Protein AF-A0A431TJB3-F1 (afdb_monomer)

Structure (mmCIF, N/CA/C/O backbone):
data_AF-A0A431TJB3-F1
#
_entry.id   AF-A0A431TJB3-F1
#
loop_
_atom_site.group_PDB
_atom_site.id
_atom_site.type_symbol
_atom_site.label_atom_id
_atom_site.label_alt_id
_atom_site.label_comp_id
_atom_site.label_asym_id
_atom_site.label_entity_id
_atom_site.label_seq_id
_atom_site.pdbx_PDB_ins_code
_atom_site.Cartn_x
_atom_site.Cartn_y
_atom_site.Cartn_z
_atom_site.occupancy
_atom_site.B_iso_or_equiv
_atom_site.auth_seq_id
_atom_site.auth_comp_id
_atom_site.auth_asym_id
_atom_site.auth_atom_id
_atom_site.pdbx_PDB_model_num
ATOM 1 N N . MET A 1 1 ? 2.478 29.935 -6.540 1.00 33.41 1 MET A N 1
ATOM 2 C CA . MET A 1 1 ? 1.57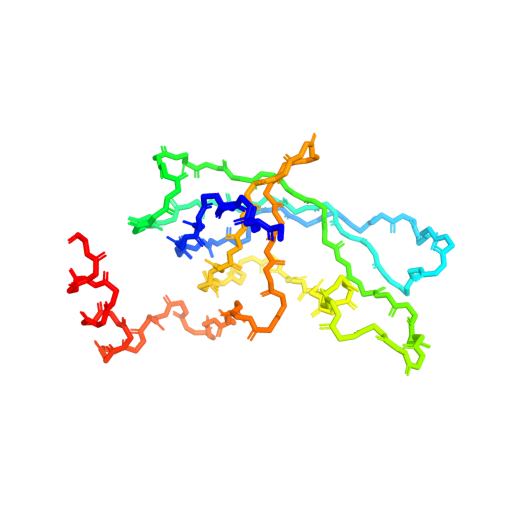2 28.987 -7.224 1.00 33.41 1 MET A CA 1
ATOM 3 C C . MET A 1 1 ? 0.957 28.107 -6.144 1.00 33.41 1 MET A C 1
ATOM 5 O O . MET A 1 1 ? 1.693 27.348 -5.529 1.00 33.41 1 MET A O 1
ATOM 9 N N . LYS A 1 2 ? -0.320 28.310 -5.785 1.00 32.25 2 LYS A N 1
ATOM 10 C CA . LYS A 1 2 ? -0.979 27.521 -4.730 1.00 32.25 2 LYS A CA 1
ATOM 11 C C . LYS A 1 2 ? -1.086 26.082 -5.231 1.00 32.25 2 LYS A C 1
ATOM 13 O O . LYS A 1 2 ? -1.808 25.825 -6.191 1.00 32.25 2 LYS A O 1
ATOM 18 N N . GLN A 1 3 ? -0.288 25.197 -4.644 1.00 39.19 3 GLN A N 1
ATOM 19 C CA . GLN A 1 3 ? -0.344 23.759 -4.859 1.00 39.19 3 GLN A CA 1
ATOM 20 C C . GLN A 1 3 ? -1.796 23.357 -4.585 1.00 39.19 3 GLN A C 1
ATOM 22 O O . GLN A 1 3 ? -2.270 23.531 -3.468 1.00 39.19 3 GLN A O 1
ATOM 27 N N . ARG A 1 4 ? -2.548 22.979 -5.630 1.00 40.09 4 ARG A N 1
ATOM 28 C CA . ARG A 1 4 ? -3.894 22.425 -5.455 1.00 40.09 4 ARG A CA 1
ATOM 29 C C . ARG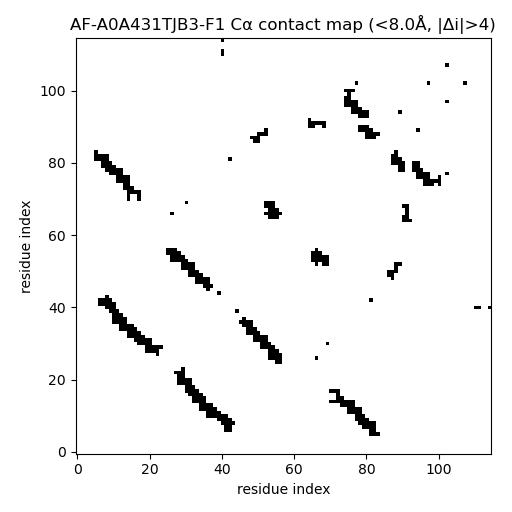 A 1 4 ? -3.737 21.298 -4.449 1.00 40.09 4 ARG A C 1
ATOM 31 O O . ARG A 1 4 ? -2.971 20.378 -4.730 1.00 40.09 4 ARG A O 1
ATOM 38 N N . ASP A 1 5 ? -4.405 21.404 -3.306 1.00 43.41 5 ASP A N 1
ATOM 39 C CA . ASP A 1 5 ? -4.532 20.303 -2.365 1.00 43.41 5 ASP A CA 1
ATOM 40 C C . ASP A 1 5 ? -5.101 19.118 -3.147 1.00 43.41 5 ASP A C 1
ATOM 42 O O . ASP A 1 5 ? -6.300 19.033 -3.412 1.00 43.41 5 ASP A O 1
ATOM 46 N N . SER A 1 6 ? -4.220 18.222 -3.598 1.00 53.59 6 SER A N 1
ATOM 47 C CA . SER A 1 6 ? -4.606 16.865 -3.946 1.00 53.59 6 SER A CA 1
ATOM 48 C C . SER A 1 6 ? -5.370 16.367 -2.730 1.00 53.59 6 SER A C 1
ATOM 50 O O . SER A 1 6 ? -4.779 16.339 -1.648 1.00 53.59 6 SER A O 1
ATOM 52 N N . LEU A 1 7 ? -6.666 16.078 -2.881 1.00 71.88 7 LEU A N 1
ATOM 53 C CA . LEU A 1 7 ? -7.524 15.634 -1.784 1.00 71.88 7 LEU A CA 1
ATOM 54 C C . LEU A 1 7 ? -6.792 14.530 -1.031 1.00 71.88 7 LEU A C 1
ATOM 56 O O . LEU A 1 7 ? -6.603 13.433 -1.558 1.00 71.88 7 LEU A O 1
ATOM 60 N N . GLN A 1 8 ? -6.285 14.872 0.152 1.00 84.44 8 GLN A N 1
ATOM 61 C CA . GLN A 1 8 ? -5.434 13.978 0.912 1.00 84.44 8 GLN A CA 1
ATOM 62 C C . GLN A 1 8 ? -6.267 12.752 1.269 1.00 84.44 8 GLN A C 1
ATOM 64 O O . GLN A 1 8 ? -7.319 12.870 1.894 1.00 84.44 8 GLN A O 1
ATOM 69 N N . VAL A 1 9 ? -5.792 11.580 0.876 1.00 90.31 9 VAL A N 1
ATOM 70 C CA . VAL A 1 9 ? -6.423 10.299 1.179 1.00 90.31 9 VAL A CA 1
ATOM 71 C C . VAL A 1 9 ? -5.693 9.688 2.362 1.00 90.31 9 VAL A C 1
ATOM 73 O O . VAL A 1 9 ? -4.460 9.645 2.370 1.00 90.31 9 VAL A O 1
ATOM 76 N N . VAL A 1 10 ? -6.449 9.224 3.356 1.00 93.19 10 VAL A N 1
ATOM 77 C CA . VAL A 1 10 ? -5.921 8.497 4.514 1.00 93.19 10 VAL A CA 1
ATOM 78 C C . VAL A 1 10 ? -6.828 7.310 4.787 1.00 93.19 10 VAL A C 1
ATOM 80 O O . VAL A 1 10 ? -7.986 7.489 5.176 1.00 93.19 10 VAL A O 1
ATOM 83 N N . ILE A 1 11 ? -6.297 6.109 4.576 1.00 93.75 11 ILE A N 1
ATOM 84 C CA . ILE A 1 11 ? -7.055 4.858 4.644 1.00 93.75 11 ILE A CA 1
ATOM 85 C C . ILE A 1 11 ? -6.241 3.747 5.300 1.00 93.75 11 ILE A C 1
ATOM 87 O O . ILE A 1 11 ? -5.016 3.703 5.209 1.00 93.75 11 ILE A O 1
ATOM 91 N N . LEU A 1 12 ? -6.948 2.819 5.928 1.00 94.81 12 LEU A N 1
ATOM 92 C CA . LEU A 1 12 ? -6.427 1.533 6.355 1.00 94.81 12 LEU A CA 1
ATOM 93 C C . LEU A 1 12 ? -6.877 0.522 5.315 1.00 94.81 12 LEU A C 1
ATOM 95 O O . LEU A 1 12 ? -8.078 0.395 5.073 1.00 94.81 12 LEU A O 1
ATOM 99 N N . ALA A 1 13 ? -5.934 -0.184 4.705 1.00 95.62 13 ALA A N 1
ATOM 100 C CA . ALA A 1 13 ? -6.254 -1.104 3.631 1.00 95.62 13 ALA A CA 1
ATOM 101 C C . ALA A 1 13 ? -5.402 -2.370 3.669 1.00 95.62 13 ALA A C 1
ATOM 103 O O . ALA A 1 13 ? -4.254 -2.357 4.118 1.00 95.62 13 ALA A O 1
ATOM 104 N N . ARG A 1 14 ? -5.972 -3.468 3.179 1.00 96.44 14 ARG A N 1
ATOM 105 C CA . ARG A 1 14 ? -5.307 -4.761 3.039 1.00 96.44 14 ARG A CA 1
ATOM 106 C C . ARG A 1 14 ? -5.014 -5.039 1.574 1.00 96.44 14 ARG A C 1
ATOM 108 O O . ARG A 1 14 ? -5.860 -4.829 0.717 1.00 96.44 14 ARG A O 1
ATOM 115 N N . VAL A 1 15 ? -3.828 -5.560 1.295 1.00 96.81 15 VAL A N 1
ATOM 116 C CA . VAL A 1 15 ? -3.438 -6.003 -0.044 1.00 96.81 15 VAL A CA 1
ATOM 117 C C . VAL A 1 15 ? -4.158 -7.309 -0.385 1.00 96.81 15 VAL A C 1
ATOM 119 O O . VAL A 1 15 ? -3.910 -8.333 0.262 1.00 96.81 15 VAL A O 1
ATOM 122 N N . VAL A 1 16 ? -5.008 -7.288 -1.413 1.00 97.88 16 VAL A N 1
ATOM 123 C CA . VAL A 1 16 ? -5.796 -8.453 -1.863 1.00 97.88 16 VAL A CA 1
ATOM 124 C C . VAL A 1 16 ? -5.363 -8.992 -3.223 1.00 97.88 16 VAL A C 1
ATOM 126 O O . VAL A 1 16 ? -5.559 -10.175 -3.485 1.00 97.88 16 VAL A O 1
ATOM 129 N N . VAL A 1 17 ? -4.695 -8.178 -4.044 1.00 97.75 17 VAL A N 1
ATOM 130 C CA . VAL A 1 17 ? -4.060 -8.614 -5.298 1.00 97.75 17 VAL A CA 1
ATOM 131 C C . VAL A 1 17 ? -2.697 -7.946 -5.436 1.00 97.75 17 VAL A C 1
ATOM 133 O O . VAL A 1 17 ? -2.552 -6.761 -5.136 1.00 97.75 17 VAL A O 1
ATOM 136 N N . VAL A 1 18 ? -1.705 -8.707 -5.902 1.00 96.81 18 VAL A N 1
ATOM 137 C CA . VAL A 1 18 ? -0.393 -8.198 -6.317 1.00 96.81 18 VAL A CA 1
ATOM 138 C C . VAL A 1 18 ? -0.028 -8.846 -7.644 1.00 96.81 18 VAL A C 1
ATOM 140 O O . VAL A 1 18 ? 0.106 -10.065 -7.724 1.00 96.81 18 VAL A O 1
ATOM 143 N N . GLU A 1 19 ? 0.161 -8.026 -8.665 1.00 96.44 19 GLU A N 1
ATOM 144 C CA . GLU A 1 19 ? 0.629 -8.425 -9.985 1.00 96.44 19 GLU A CA 1
ATOM 145 C C . GLU A 1 19 ? 1.948 -7.698 -10.259 1.00 96.44 19 GLU A C 1
ATOM 147 O O . GLU A 1 19 ? 1.982 -6.471 -10.334 1.00 96.44 19 GLU A O 1
ATOM 152 N N . ASN A 1 20 ? 3.048 -8.445 -10.378 1.00 94.19 20 ASN A N 1
ATOM 153 C CA . ASN A 1 20 ? 4.337 -7.867 -10.755 1.00 94.19 20 ASN A CA 1
ATOM 154 C C . ASN A 1 20 ? 4.327 -7.576 -12.257 1.00 94.19 20 ASN A C 1
ATOM 156 O O . ASN A 1 20 ? 4.102 -8.479 -13.062 1.00 94.19 20 ASN A O 1
ATOM 160 N N . LEU A 1 21 ? 4.583 -6.325 -12.621 1.00 91.19 21 LEU A N 1
ATOM 161 C CA . LEU A 1 21 ? 4.648 -5.883 -14.006 1.00 91.19 21 LEU A CA 1
ATOM 162 C C . LEU A 1 21 ? 6.100 -5.915 -14.511 1.00 91.19 21 LEU A C 1
ATOM 164 O O . LEU A 1 21 ? 7.033 -5.795 -13.710 1.00 91.19 21 LEU A O 1
ATOM 168 N N . PRO A 1 22 ? 6.318 -6.051 -15.832 1.00 88.88 22 PRO A N 1
ATOM 169 C CA . PRO A 1 22 ? 7.640 -5.867 -16.416 1.00 88.88 22 PRO A CA 1
ATOM 170 C C . PRO A 1 22 ? 8.206 -4.484 -16.047 1.00 88.88 22 PRO A C 1
ATOM 172 O O . PRO A 1 22 ? 7.472 -3.496 -16.140 1.00 88.88 22 PRO A O 1
ATOM 175 N N . PRO A 1 23 ? 9.485 -4.381 -15.645 1.00 73.31 23 PRO A N 1
ATOM 176 C CA . PRO A 1 23 ? 10.075 -3.104 -15.270 1.00 73.31 23 PRO A CA 1
ATOM 177 C C . PRO A 1 23 ? 10.121 -2.163 -16.478 1.00 73.31 23 PRO A C 1
ATOM 179 O O . PRO A 1 23 ? 10.636 -2.505 -17.544 1.00 73.31 23 PRO A O 1
ATOM 182 N N . ARG A 1 24 ? 9.574 -0.959 -16.309 1.00 79.50 24 AR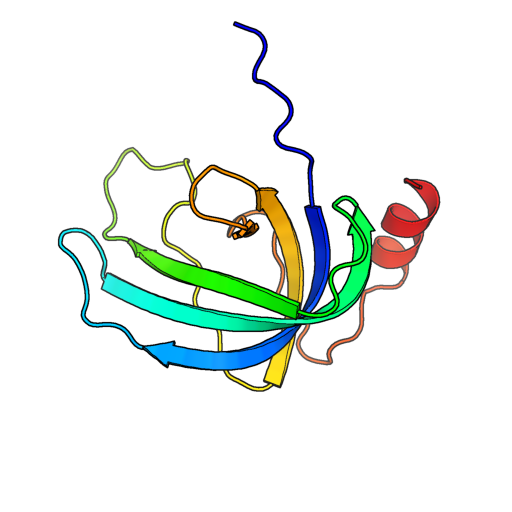G A N 1
ATOM 183 C CA . ARG A 1 24 ? 9.731 0.140 -17.269 1.00 79.50 24 ARG A CA 1
ATOM 184 C C . ARG A 1 24 ? 11.124 0.771 -17.137 1.00 79.50 24 ARG A C 1
ATOM 186 O O . ARG A 1 24 ? 11.754 0.625 -16.089 1.00 79.50 24 ARG A O 1
ATOM 193 N N . PRO A 1 25 ? 11.614 1.503 -18.157 1.00 79.19 25 PRO A N 1
ATOM 194 C CA . PRO A 1 25 ? 12.846 2.274 -18.020 1.00 79.19 25 PRO A CA 1
ATOM 195 C C . PRO A 1 25 ? 12.812 3.125 -16.743 1.00 79.19 25 PRO A C 1
ATOM 197 O O . PRO A 1 25 ? 11.796 3.767 -16.477 1.00 79.19 25 PRO A O 1
ATOM 200 N N . GLN A 1 26 ? 13.908 3.128 -15.975 1.00 76.75 26 GLN A N 1
ATOM 201 C CA . GLN A 1 26 ? 14.049 3.843 -14.694 1.00 76.75 26 GLN A CA 1
ATOM 202 C C . GLN A 1 26 ? 13.246 3.250 -13.516 1.00 76.75 26 GLN A C 1
ATOM 204 O O . GLN A 1 26 ? 13.182 3.863 -12.449 1.00 76.75 26 GLN A O 1
ATOM 209 N N . MET A 1 27 ? 12.657 2.059 -13.670 1.00 79.44 27 MET A N 1
ATOM 210 C CA . MET A 1 27 ? 12.000 1.311 -12.594 1.00 79.44 27 MET A CA 1
ATOM 211 C C . MET A 1 27 ? 12.748 0.004 -12.313 1.00 79.44 27 MET A C 1
ATOM 213 O O . MET A 1 27 ? 12.917 -0.828 -13.197 1.00 79.44 27 MET A O 1
ATOM 217 N N . LEU A 1 28 ? 13.127 -0.212 -11.053 1.00 82.94 28 LEU A N 1
ATOM 218 C CA . LEU A 1 28 ? 13.672 -1.481 -10.563 1.00 82.94 28 LEU A CA 1
ATOM 219 C C . LEU A 1 28 ? 12.581 -2.544 -10.385 1.00 82.94 28 LEU A C 1
ATOM 221 O O . LEU A 1 28 ? 12.827 -3.733 -10.567 1.00 82.94 28 LEU A O 1
ATOM 225 N N . SER A 1 29 ? 11.373 -2.129 -10.001 1.00 86.38 29 SER A N 1
ATOM 226 C CA . SER A 1 29 ? 10.205 -3.011 -9.930 1.00 86.38 29 SER A CA 1
ATOM 227 C C . SER A 1 29 ? 8.921 -2.220 -10.084 1.00 86.38 29 SER A C 1
ATOM 229 O O . SER A 1 29 ? 8.846 -1.057 -9.693 1.00 86.38 29 SER A O 1
ATOM 231 N N . GLU A 1 30 ? 7.889 -2.861 -10.609 1.00 89.19 30 GLU A N 1
ATOM 232 C CA . GLU A 1 30 ? 6.571 -2.264 -10.741 1.00 89.19 30 GLU A CA 1
ATOM 233 C C . GLU A 1 30 ? 5.504 -3.305 -10.405 1.00 89.19 30 GLU A C 1
ATOM 235 O O . GLU A 1 30 ? 5.641 -4.481 -10.739 1.00 89.19 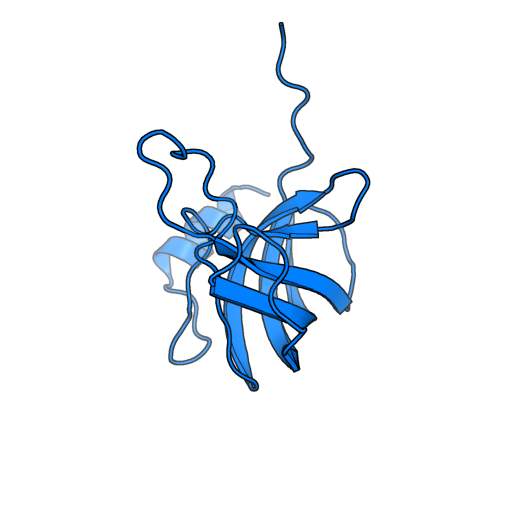30 GLU A O 1
ATOM 240 N N . GLN A 1 31 ? 4.458 -2.886 -9.698 1.00 92.19 31 GLN A N 1
ATOM 241 C CA . GLN A 1 31 ? 3.371 -3.755 -9.273 1.00 92.19 31 GLN A CA 1
ATOM 242 C C . GLN A 1 31 ? 2.036 -3.068 -9.513 1.00 92.19 31 GLN A C 1
ATOM 244 O O . GLN A 1 31 ? 1.827 -1.935 -9.078 1.00 92.19 31 GLN A O 1
ATOM 249 N N . LYS A 1 32 ? 1.103 -3.783 -10.133 1.00 93.19 32 LYS A N 1
ATOM 250 C CA . LYS A 1 32 ? -0.314 -3.452 -10.042 1.00 93.19 32 LYS A CA 1
ATOM 251 C C . LYS A 1 32 ? -0.873 -4.117 -8.791 1.00 93.19 32 LYS A C 1
ATOM 253 O O . LYS A 1 32 ? -0.666 -5.306 -8.555 1.00 93.19 32 LYS A O 1
ATOM 258 N N . VAL A 1 33 ? -1.545 -3.332 -7.962 1.00 94.94 33 VAL A N 1
ATOM 259 C CA . VAL A 1 33 ? -1.989 -3.750 -6.635 1.00 94.94 33 VAL A CA 1
ATOM 260 C C . VAL A 1 33 ? -3.444 -3.377 -6.442 1.00 94.94 33 VAL A C 1
ATOM 262 O O . VAL A 1 33 ? -3.860 -2.269 -6.783 1.00 94.94 33 VAL A O 1
ATOM 265 N N . GLU A 1 34 ? -4.193 -4.298 -5.848 1.00 96.81 34 GLU A N 1
ATOM 266 C CA . GLU A 1 34 ? -5.535 -4.040 -5.346 1.00 96.81 34 GLU A CA 1
ATOM 267 C C . GLU A 1 34 ? -5.539 -4.053 -3.820 1.00 96.81 34 GLU A C 1
ATOM 269 O O . GLU A 1 34 ? -5.012 -4.967 -3.171 1.00 96.81 34 GLU A O 1
ATOM 274 N N . PHE A 1 35 ? -6.156 -3.020 -3.261 1.00 95.56 35 PHE A N 1
ATOM 275 C CA . PHE A 1 35 ? -6.340 -2.808 -1.842 1.00 95.56 35 PHE A CA 1
ATOM 276 C C . PHE A 1 35 ? -7.825 -2.891 -1.490 1.00 95.56 35 PHE A C 1
ATOM 278 O O . PHE A 1 35 ? -8.630 -2.131 -2.024 1.00 95.56 35 PHE A O 1
ATOM 285 N N . GLU A 1 36 ? -8.169 -3.752 -0.538 1.00 96.69 36 GLU A N 1
ATOM 286 C CA . GLU A 1 36 ? -9.450 -3.722 0.167 1.00 96.69 36 GLU A CA 1
ATOM 287 C C . GLU A 1 36 ? -9.378 -2.657 1.267 1.00 96.69 36 GLU A C 1
ATOM 289 O O . GLU A 1 36 ? -8.517 -2.720 2.151 1.00 96.69 36 GLU A O 1
ATOM 294 N N . VAL A 1 37 ? -10.264 -1.664 1.222 1.00 95.44 37 VAL A N 1
ATOM 295 C CA . VAL A 1 37 ? -10.313 -0.577 2.204 1.00 95.44 37 VAL A CA 1
ATOM 296 C C . VAL A 1 37 ? -11.077 -1.043 3.438 1.00 95.44 37 VAL A C 1
ATOM 298 O O . VAL A 1 37 ? -12.285 -1.251 3.407 1.00 95.44 37 VAL A O 1
ATOM 301 N N . LEU A 1 38 ? -10.364 -1.155 4.557 1.00 93.81 38 LEU A N 1
ATOM 302 C CA . LEU A 1 38 ? -10.922 -1.547 5.851 1.00 93.81 38 LEU A CA 1
ATOM 303 C C . LEU A 1 38 ? -11.502 -0.344 6.602 1.00 93.81 38 LEU A C 1
ATOM 305 O O . LEU A 1 38 ? -12.461 -0.472 7.361 1.00 93.81 38 LEU A O 1
ATOM 309 N N . ARG A 1 39 ? -10.893 0.836 6.425 1.00 92.38 39 ARG A N 1
ATOM 310 C CA . ARG A 1 39 ? -11.353 2.092 7.031 1.00 92.38 39 ARG A CA 1
ATOM 311 C C . ARG A 1 39 ? -10.866 3.296 6.235 1.00 92.38 39 ARG A C 1
ATOM 313 O O . ARG A 1 39 ? -9.733 3.303 5.763 1.00 92.38 39 ARG A O 1
ATOM 320 N N . SER A 1 40 ? -11.693 4.335 6.154 1.00 92.06 40 SER A N 1
ATOM 321 C CA . SER A 1 40 ? -11.347 5.619 5.538 1.00 92.06 40 SER A CA 1
ATOM 322 C C . SER A 1 40 ? -11.526 6.759 6.538 1.00 92.06 40 SER A C 1
ATOM 324 O O . SER A 1 40 ? -12.537 6.824 7.242 1.00 92.06 40 SER A O 1
ATOM 326 N N . TRP A 1 41 ? -10.532 7.645 6.612 1.00 91.25 41 TRP A N 1
ATOM 327 C CA . TRP A 1 41 ? -10.613 8.901 7.366 1.00 91.25 41 TRP A CA 1
ATOM 328 C C . TRP A 1 41 ? -10.707 10.111 6.442 1.00 91.25 41 TRP A C 1
ATOM 330 O O . TRP A 1 41 ? -11.362 11.088 6.791 1.00 91.25 41 TRP A O 1
ATOM 340 N N . ARG A 1 42 ? -10.062 10.059 5.270 1.00 89.69 42 ARG A N 1
ATOM 341 C CA . ARG A 1 42 ? -10.087 11.121 4.254 1.00 89.69 42 ARG A CA 1
ATOM 342 C C . ARG A 1 42 ? -10.033 10.509 2.857 1.00 89.69 42 ARG A C 1
ATOM 344 O O . ARG A 1 42 ? -9.350 9.505 2.667 1.00 89.69 42 ARG A O 1
ATOM 351 N N . GLY A 1 43 ? -10.687 11.139 1.878 1.00 78.88 43 GLY A N 1
ATOM 352 C CA . GLY A 1 43 ? -10.604 10.727 0.469 1.00 78.88 43 GLY A CA 1
ATOM 353 C C . GLY A 1 43 ? -11.755 9.861 -0.065 1.00 78.88 43 GLY A C 1
ATOM 354 O O . GLY A 1 43 ? -11.615 9.294 -1.144 1.00 78.88 43 GLY A O 1
ATOM 355 N N . GLY A 1 44 ? -12.888 9.783 0.646 1.00 73.19 44 GLY A N 1
ATOM 356 C CA . GLY A 1 44 ? -14.119 9.120 0.185 1.00 73.19 44 GLY A CA 1
ATOM 357 C C . GLY A 1 44 ? -14.333 7.693 0.714 1.00 73.19 44 GLY A C 1
ATOM 358 O O . GLY A 1 44 ? -13.510 7.166 1.462 1.00 73.19 44 GLY A O 1
ATOM 359 N N . ASN A 1 45 ? -15.460 7.082 0.321 1.00 77.56 45 ASN A N 1
ATOM 360 C CA . ASN A 1 45 ? -15.952 5.775 0.797 1.00 77.56 45 ASN A CA 1
ATOM 361 C C . ASN A 1 45 ? -15.778 4.657 -0.248 1.00 77.56 45 ASN A C 1
ATOM 363 O O . ASN A 1 45 ? -16.699 3.881 -0.497 1.00 77.56 45 ASN A O 1
ATOM 367 N N . GLN A 1 46 ? -14.626 4.593 -0.913 1.00 84.88 46 GLN A N 1
ATOM 368 C CA . GLN A 1 46 ? -14.347 3.485 -1.829 1.00 84.88 46 GLN A CA 1
ATOM 369 C C . GLN A 1 46 ? -14.042 2.216 -1.027 1.00 84.88 46 GLN A C 1
ATOM 371 O O . GLN A 1 46 ? -13.258 2.266 -0.083 1.00 84.88 46 GLN A O 1
ATOM 376 N N . SER A 1 47 ? -14.650 1.091 -1.407 1.00 91.62 47 SER A N 1
ATOM 377 C CA . SER A 1 47 ? -14.383 -0.221 -0.798 1.00 91.62 47 SER A CA 1
ATOM 378 C C . SER A 1 47 ? -13.083 -0.846 -1.300 1.00 91.62 47 SER A C 1
ATOM 380 O O . SER A 1 47 ? -12.458 -1.628 -0.591 1.00 91.62 47 SER A O 1
ATOM 382 N N . THR A 1 48 ? -12.668 -0.486 -2.515 1.00 94.00 48 THR A N 1
ATOM 383 C CA . THR A 1 48 ? -11.517 -1.070 -3.202 1.00 94.00 48 THR A CA 1
ATOM 384 C C . THR A 1 48 ? -10.739 0.016 -3.928 1.00 94.00 48 THR A C 1
ATOM 386 O O . THR A 1 48 ? -11.337 0.913 -4.523 1.00 94.00 48 THR A O 1
ATOM 389 N N . ILE A 1 49 ? -9.410 -0.083 -3.913 1.00 92.88 49 ILE A N 1
ATOM 390 C CA . ILE A 1 49 ? -8.513 0.790 -4.673 1.00 92.88 49 ILE A CA 1
ATOM 391 C C . ILE A 1 49 ? -7.555 -0.062 -5.493 1.00 92.88 49 ILE A C 1
ATOM 393 O O . ILE A 1 49 ? -6.829 -0.888 -4.947 1.00 92.88 49 ILE A O 1
ATOM 397 N N . VAL A 1 50 ? -7.504 0.200 -6.797 1.00 93.44 50 VAL A N 1
ATOM 398 C CA . VAL A 1 50 ? -6.508 -0.374 -7.706 1.00 93.44 50 VAL A CA 1
ATOM 399 C C . VAL A 1 50 ? -5.504 0.712 -8.067 1.00 93.44 50 VAL A C 1
ATOM 401 O O . VAL A 1 50 ? -5.887 1.817 -8.450 1.00 93.44 50 VAL A O 1
ATOM 404 N N . THR A 1 51 ? -4.215 0.416 -7.932 1.00 91.25 51 THR A N 1
ATOM 405 C CA . THR A 1 51 ? -3.140 1.357 -8.261 1.00 91.25 51 THR A CA 1
ATOM 406 C C . THR A 1 51 ? -1.894 0.635 -8.759 1.00 91.25 51 THR A C 1
ATOM 408 O O . THR A 1 51 ? -1.717 -0.561 -8.526 1.00 91.25 51 THR A O 1
ATOM 411 N N . THR A 1 52 ? -1.024 1.379 -9.434 1.00 89.44 52 THR A N 1
ATOM 412 C CA . THR A 1 52 ? 0.304 0.922 -9.824 1.00 89.44 52 THR A CA 1
ATOM 413 C C . THR A 1 52 ? 1.349 1.587 -8.936 1.00 89.44 52 THR A C 1
ATOM 415 O O . THR A 1 52 ? 1.444 2.814 -8.866 1.00 89.44 52 THR A O 1
ATOM 418 N N . ILE A 1 53 ? 2.137 0.763 -8.254 1.00 87.94 53 ILE A N 1
ATOM 419 C CA . ILE A 1 53 ? 3.229 1.166 -7.365 1.00 87.94 53 ILE A CA 1
ATOM 420 C C . ILE A 1 53 ? 4.546 0.584 -7.878 1.00 87.94 53 ILE A C 1
ATOM 422 O O . ILE A 1 53 ? 4.557 -0.244 -8.785 1.00 87.94 53 ILE A O 1
ATOM 426 N N . GLY A 1 54 ? 5.669 0.981 -7.293 1.00 85.69 54 GLY A N 1
ATOM 427 C CA . GLY A 1 54 ? 6.937 0.363 -7.643 1.00 85.69 54 GLY A CA 1
ATOM 428 C C . GLY A 1 54 ? 8.131 0.965 -6.933 1.00 85.69 54 GLY A C 1
ATOM 429 O O . GLY A 1 54 ? 8.000 1.851 -6.078 1.00 85.69 54 GLY A O 1
ATOM 430 N N . VAL A 1 55 ? 9.299 0.465 -7.325 1.00 81.75 55 VAL A N 1
ATOM 431 C CA . VAL A 1 55 ? 10.611 0.946 -6.906 1.00 81.75 55 VAL A CA 1
ATOM 432 C C . VAL A 1 55 ? 11.332 1.531 -8.117 1.00 81.75 55 VAL A C 1
ATOM 434 O O . VAL A 1 55 ? 11.506 0.832 -9.110 1.00 81.75 55 VAL A O 1
ATOM 437 N N . GLY A 1 56 ? 11.714 2.803 -8.053 1.00 77.88 56 GLY A N 1
ATOM 438 C CA . GLY A 1 56 ? 12.446 3.519 -9.096 1.00 77.88 56 GLY A CA 1
ATOM 439 C C . GLY A 1 56 ? 13.953 3.333 -8.948 1.00 77.88 56 GLY A C 1
ATOM 440 O O . GLY A 1 56 ? 14.443 3.036 -7.858 1.00 77.88 56 GLY A O 1
ATOM 441 N N . GLU A 1 57 ? 14.699 3.518 -10.032 1.00 72.69 57 GLU A N 1
ATOM 442 C CA . GLU A 1 57 ? 16.157 3.605 -9.951 1.00 72.69 57 GLU A CA 1
ATOM 443 C C . GLU A 1 57 ? 16.576 4.839 -9.130 1.00 72.69 57 GLU A C 1
ATOM 445 O O . GLU A 1 57 ? 15.947 5.899 -9.245 1.00 72.69 57 GLU A O 1
ATOM 450 N N . PRO A 1 58 ? 17.638 4.752 -8.305 1.00 68.12 58 PRO A N 1
ATOM 451 C CA . PRO A 1 58 ? 18.128 5.905 -7.564 1.00 68.12 58 PRO A CA 1
ATOM 452 C C . PRO A 1 58 ? 18.627 6.973 -8.544 1.00 68.12 58 PRO A C 1
ATOM 454 O O . PRO A 1 58 ? 19.698 6.845 -9.131 1.00 68.12 58 PRO A O 1
ATOM 457 N N . SER A 1 59 ? 17.871 8.056 -8.707 1.00 62.34 59 SER A N 1
ATOM 458 C CA . SER A 1 59 ? 18.361 9.276 -9.347 1.00 62.34 59 SER A CA 1
ATOM 459 C C . SER A 1 59 ? 18.677 10.274 -8.240 1.00 62.34 59 SER A C 1
ATOM 461 O O . SER A 1 59 ? 17.857 10.488 -7.348 1.00 62.34 59 SER A O 1
ATOM 463 N N . GLY A 1 60 ? 19.878 10.860 -8.249 1.00 53.62 60 GLY A N 1
ATOM 464 C CA . GLY A 1 60 ? 20.434 11.658 -7.141 1.00 53.62 60 GLY A CA 1
ATOM 465 C C . GLY A 1 60 ? 19.654 12.919 -6.726 1.00 53.62 60 GLY A C 1
ATOM 466 O O . GLY A 1 60 ? 20.197 13.738 -5.995 1.00 53.62 60 GLY A O 1
ATOM 467 N N . ILE A 1 61 ? 18.413 13.109 -7.194 1.00 51.38 61 ILE A N 1
ATOM 468 C CA . ILE A 1 61 ? 17.584 14.303 -6.981 1.00 51.38 61 ILE A CA 1
ATOM 469 C C . ILE A 1 61 ? 16.120 13.959 -6.601 1.00 51.38 61 ILE A C 1
ATOM 471 O O . ILE A 1 61 ? 15.370 14.845 -6.189 1.00 51.38 61 ILE A O 1
ATOM 475 N N . SER A 1 62 ? 15.651 12.703 -6.672 1.00 51.41 62 SER A N 1
ATOM 476 C CA . SER A 1 62 ? 14.218 12.424 -6.460 1.00 51.41 62 SER A CA 1
ATOM 477 C C . SER A 1 62 ? 13.824 12.263 -4.979 1.00 51.41 62 SER A C 1
ATOM 479 O O . SER A 1 62 ? 13.518 11.171 -4.507 1.00 51.41 62 SER A O 1
ATOM 481 N N . CYS A 1 63 ? 13.710 13.379 -4.252 1.00 52.16 63 CYS A N 1
ATOM 482 C CA . CYS A 1 63 ? 12.966 13.444 -2.979 1.00 52.16 63 CYS A CA 1
ATOM 483 C C . CYS A 1 63 ? 11.437 13.308 -3.168 1.00 52.16 63 CYS A C 1
ATOM 485 O O . CYS A 1 63 ? 10.683 13.349 -2.197 1.00 52.16 63 CYS A O 1
ATOM 487 N N . SER A 1 64 ? 10.954 13.168 -4.410 1.00 48.91 64 SER A N 1
ATOM 488 C CA . SER A 1 64 ? 9.528 13.123 -4.761 1.00 48.91 64 SER A CA 1
ATOM 489 C C . SER A 1 64 ? 8.837 11.788 -4.457 1.00 48.91 64 SER A C 1
ATOM 491 O O . SER A 1 64 ? 7.623 11.693 -4.621 1.00 48.91 64 SER A O 1
ATOM 493 N N . GLY A 1 65 ? 9.560 10.765 -3.983 1.00 48.34 65 GLY A N 1
ATOM 494 C CA . GLY A 1 65 ? 8.960 9.538 -3.442 1.00 48.34 65 GLY A CA 1
ATOM 495 C C . GLY A 1 65 ? 8.178 8.686 -4.450 1.00 48.34 65 GLY A C 1
ATOM 496 O O . GLY A 1 65 ? 7.495 7.747 -4.040 1.00 48.34 65 GLY A O 1
ATOM 497 N N . ILE A 1 66 ? 8.279 8.985 -5.751 1.00 48.03 66 ILE A N 1
ATOM 498 C CA . ILE A 1 66 ? 7.884 8.050 -6.803 1.00 48.03 66 ILE A CA 1
ATOM 499 C C . ILE A 1 66 ? 8.945 6.959 -6.787 1.00 48.03 66 ILE A C 1
ATOM 501 O O . ILE A 1 66 ? 10.090 7.210 -7.145 1.00 48.03 66 ILE A O 1
ATOM 505 N N . GLY A 1 67 ? 8.569 5.767 -6.337 1.00 52.50 67 GLY A N 1
ATOM 506 C CA . GLY A 1 67 ? 9.422 4.608 -6.537 1.00 52.50 67 GLY A CA 1
ATOM 507 C C . GLY A 1 67 ? 10.123 4.061 -5.299 1.00 52.50 67 GLY A C 1
ATOM 508 O O . GLY A 1 67 ? 11.264 3.660 -5.428 1.00 52.50 67 GLY A O 1
ATOM 509 N N . ASN A 1 68 ? 9.503 3.993 -4.121 1.00 69.19 68 ASN A N 1
ATOM 510 C CA . ASN A 1 68 ? 9.999 3.106 -3.053 1.00 69.19 68 ASN A CA 1
ATOM 511 C C . ASN A 1 68 ? 8.838 2.458 -2.297 1.00 69.19 68 ASN A C 1
ATOM 513 O O . ASN A 1 68 ? 8.764 2.486 -1.070 1.00 69.19 68 ASN A O 1
ATOM 517 N N . PHE A 1 69 ? 7.875 1.927 -3.044 1.00 77.88 69 PHE A N 1
ATOM 518 C CA . PHE A 1 69 ? 6.709 1.279 -2.468 1.00 77.88 69 PHE A CA 1
ATOM 519 C C . PHE A 1 69 ? 6.554 -0.100 -3.096 1.00 77.88 69 PHE A C 1
ATOM 521 O O . PHE A 1 69 ? 6.290 -0.218 -4.289 1.00 77.88 69 PHE A O 1
ATOM 528 N N . HIS A 1 70 ? 6.755 -1.135 -2.287 1.00 87.00 70 HIS A N 1
ATOM 529 C CA . HIS A 1 70 ? 6.611 -2.527 -2.687 1.00 87.00 70 HIS A CA 1
ATOM 530 C C . HIS A 1 70 ? 5.818 -3.249 -1.607 1.00 87.00 70 HIS A C 1
ATOM 532 O O . HIS A 1 70 ? 6.108 -3.111 -0.415 1.00 87.00 70 HIS A O 1
ATOM 538 N N . VAL A 1 71 ? 4.827 -4.032 -2.015 1.00 91.88 71 VAL A N 1
ATOM 539 C CA . VAL A 1 71 ? 3.921 -4.703 -1.082 1.00 91.88 71 VAL A CA 1
ATOM 540 C C . VAL A 1 71 ? 3.872 -6.201 -1.345 1.00 91.88 71 VAL A C 1
ATOM 542 O O . VAL A 1 71 ? 4.360 -6.710 -2.355 1.00 91.88 71 VAL A O 1
ATOM 545 N N . LYS A 1 72 ? 3.299 -6.926 -0.391 1.00 94.19 72 LYS A N 1
ATOM 546 C CA . LYS A 1 72 ? 3.017 -8.356 -0.489 1.00 94.19 72 LYS A CA 1
ATOM 547 C C . LYS A 1 72 ? 1.557 -8.609 -0.153 1.00 94.19 72 LYS A C 1
ATOM 549 O O . LYS A 1 72 ? 0.944 -7.866 0.613 1.00 94.19 72 LYS A O 1
ATOM 554 N N . LEU A 1 73 ? 1.025 -9.692 -0.708 1.00 95.88 73 LEU A N 1
ATOM 555 C CA . LEU A 1 73 ? -0.337 -10.144 -0.452 1.00 95.88 73 LEU A CA 1
ATOM 556 C C . LEU A 1 73 ? -0.615 -10.259 1.057 1.00 95.88 73 LEU A C 1
ATOM 558 O O . LEU A 1 73 ? 0.265 -10.651 1.824 1.00 95.88 73 LEU A O 1
ATOM 562 N N . ARG A 1 74 ? -1.848 -9.940 1.471 1.00 94.69 74 ARG A N 1
ATOM 563 C CA . ARG A 1 74 ? -2.351 -9.964 2.861 1.00 94.69 74 ARG A CA 1
ATOM 564 C C . ARG A 1 74 ? -1.726 -8.949 3.819 1.00 94.69 74 ARG A C 1
ATOM 566 O O . ARG A 1 74 ? -2.189 -8.843 4.953 1.00 94.69 74 ARG A O 1
ATOM 573 N N . GLN A 1 75 ? -0.728 -8.176 3.394 1.00 95.62 75 GLN A N 1
ATOM 574 C CA . GLN A 1 75 ? -0.212 -7.088 4.219 1.00 95.62 75 GLN A CA 1
ATOM 575 C C . GLN A 1 75 ? -1.285 -6.026 4.442 1.00 95.62 75 GLN A C 1
ATOM 577 O O . GLN A 1 75 ? -2.059 -5.708 3.540 1.00 95.62 75 GLN A O 1
ATOM 582 N N . THR A 1 76 ? -1.298 -5.453 5.640 1.00 96.44 76 THR A N 1
ATOM 583 C CA . THR A 1 76 ? -2.189 -4.347 5.990 1.00 96.44 76 THR A CA 1
ATOM 584 C C . THR A 1 76 ? -1.368 -3.076 6.140 1.00 96.44 76 THR A C 1
ATOM 586 O O . THR A 1 76 ? -0.307 -3.081 6.759 1.00 96.44 76 THR A O 1
ATOM 589 N N . TRP A 1 77 ? -1.851 -1.988 5.556 1.00 95.69 77 TRP A N 1
ATOM 590 C CA . TRP A 1 77 ? -1.142 -0.722 5.471 1.00 95.69 77 TRP A CA 1
ATOM 591 C C . TRP A 1 77 ? -2.038 0.427 5.913 1.00 95.69 77 TRP A C 1
ATOM 593 O O . TRP A 1 77 ? -3.213 0.490 5.550 1.00 95.69 77 TRP A O 1
ATOM 603 N N . LEU A 1 78 ? -1.452 1.378 6.637 1.00 94.88 78 LEU A N 1
ATOM 604 C CA . LEU A 1 78 ? -1.964 2.740 6.683 1.00 94.88 78 LEU A CA 1
ATOM 605 C C . LEU A 1 78 ? -1.432 3.462 5.443 1.00 94.88 78 LEU A C 1
ATOM 607 O O . LEU A 1 78 ? -0.234 3.734 5.354 1.00 94.88 78 LEU A O 1
ATOM 611 N N . LEU A 1 79 ? -2.302 3.744 4.479 1.00 93.62 79 LEU A N 1
ATOM 612 C CA . LEU A 1 79 ? -1.945 4.424 3.238 1.00 93.62 79 LEU A CA 1
ATOM 613 C C . LEU A 1 79 ? -2.296 5.904 3.336 1.00 93.62 79 LEU A C 1
ATOM 615 O O . LEU A 1 79 ? -3.413 6.278 3.698 1.00 93.62 79 LEU A O 1
ATOM 619 N N . VAL A 1 80 ? -1.329 6.739 2.969 1.00 91.81 80 VAL A N 1
ATOM 620 C CA . VAL A 1 80 ? -1.492 8.188 2.869 1.00 91.81 80 VAL A CA 1
ATOM 621 C C . VAL A 1 80 ? -1.064 8.615 1.478 1.00 91.81 80 VAL A C 1
ATOM 623 O O . VAL A 1 80 ? 0.049 8.312 1.053 1.00 91.81 80 VAL A O 1
ATOM 626 N N . GLY A 1 81 ? -1.921 9.336 0.768 1.00 90.75 81 GLY A N 1
ATOM 627 C CA . GLY A 1 81 ? -1.646 9.725 -0.611 1.00 90.75 81 GLY A CA 1
ATOM 628 C C . GLY A 1 81 ? -2.635 10.743 -1.147 1.00 90.75 81 GLY A C 1
ATOM 629 O O . GLY A 1 81 ? -3.255 11.484 -0.385 1.00 90.75 81 GLY A O 1
ATOM 630 N N . GLY A 1 82 ? -2.780 10.767 -2.464 1.00 88.88 82 GLY A N 1
ATOM 631 C CA . GLY A 1 82 ? -3.756 11.594 -3.162 1.00 88.88 82 GLY A CA 1
ATOM 632 C C . GLY A 1 82 ? -4.174 10.940 -4.470 1.00 88.88 82 GLY A C 1
ATOM 633 O O . GLY A 1 82 ? -3.506 10.025 -4.952 1.00 88.88 82 GLY A O 1
ATOM 634 N N . TYR A 1 83 ? -5.282 11.407 -5.032 1.00 86.44 83 TYR A N 1
ATOM 635 C CA . TYR A 1 83 ? -5.663 11.062 -6.397 1.00 86.44 83 TYR A CA 1
ATOM 636 C C . TYR A 1 83 ? -5.017 12.026 -7.387 1.00 86.44 83 TYR A C 1
ATOM 638 O O . TYR A 1 83 ? -4.999 13.239 -7.161 1.00 86.44 83 TYR A O 1
ATOM 646 N N . ASP A 1 84 ? -4.530 11.482 -8.494 1.00 82.25 84 ASP A N 1
ATOM 647 C CA . ASP A 1 84 ? -4.190 12.238 -9.691 1.00 82.25 84 ASP A CA 1
ATOM 648 C C . ASP A 1 84 ? -4.917 11.667 -10.918 1.00 82.25 84 ASP A C 1
ATOM 650 O O . ASP A 1 84 ? -5.791 10.806 -10.803 1.00 82.25 84 ASP A O 1
ATOM 654 N N . ASN A 1 85 ? -4.550 12.139 -12.110 1.00 78.50 85 ASN A N 1
ATOM 655 C CA . ASN A 1 85 ? -5.170 11.721 -13.371 1.00 78.50 85 ASN A CA 1
ATOM 656 C C . ASN A 1 85 ? -4.982 10.222 -13.692 1.00 78.50 85 ASN A C 1
ATOM 658 O O . ASN A 1 85 ? -5.604 9.721 -14.622 1.00 78.50 85 ASN A O 1
ATOM 662 N N . THR A 1 86 ? -4.110 9.519 -12.964 1.00 78.44 86 THR A N 1
ATOM 663 C CA . THR A 1 86 ? -3.798 8.094 -13.145 1.00 78.44 86 THR A CA 1
ATOM 664 C C . THR A 1 86 ? -4.360 7.206 -12.034 1.00 78.44 86 THR A C 1
ATOM 666 O O . THR A 1 86 ? -4.238 5.986 -12.114 1.00 78.44 86 THR A O 1
ATOM 669 N N . GLY A 1 87 ? -5.004 7.795 -11.022 1.00 83.50 87 GLY A N 1
ATOM 670 C CA . GLY A 1 87 ? -5.611 7.084 -9.901 1.00 83.50 87 GLY A C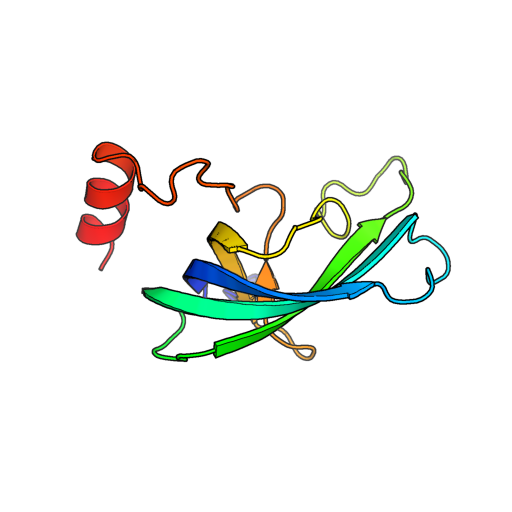A 1
ATOM 671 C C . GLY A 1 87 ? -4.989 7.450 -8.557 1.00 83.50 87 GLY A C 1
ATOM 672 O O . GLY A 1 87 ? -4.398 8.516 -8.380 1.00 83.50 87 GLY A O 1
ATOM 673 N N . PHE A 1 88 ? -5.173 6.577 -7.569 1.00 88.62 88 PHE A N 1
ATOM 674 C CA . PHE A 1 88 ? -4.608 6.777 -6.238 1.00 88.62 88 PHE A CA 1
ATOM 675 C C . PHE A 1 88 ? -3.090 6.594 -6.267 1.00 88.62 88 PHE A C 1
ATOM 677 O O . PHE A 1 88 ? -2.610 5.546 -6.691 1.00 88.62 88 PHE A O 1
ATOM 684 N N . ARG A 1 89 ? -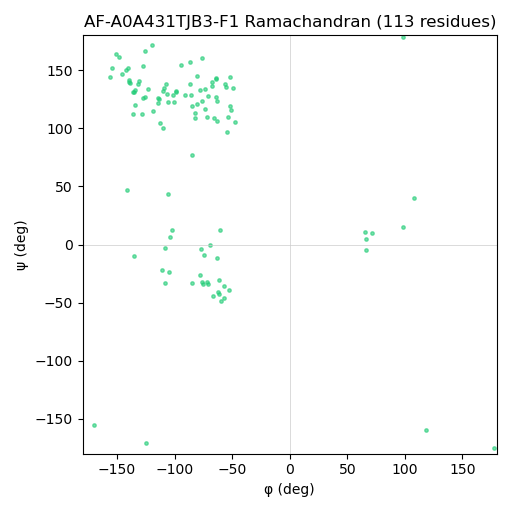2.330 7.560 -5.747 1.00 88.44 89 ARG A N 1
ATOM 685 C CA . ARG A 1 89 ? -0.882 7.438 -5.544 1.00 88.44 89 ARG A CA 1
ATOM 686 C C . ARG A 1 89 ? -0.541 7.426 -4.055 1.00 88.44 89 ARG A C 1
ATOM 688 O O . ARG A 1 89 ? -0.562 8.491 -3.426 1.00 88.44 89 ARG A O 1
ATOM 695 N N . PRO A 1 90 ? -0.207 6.259 -3.472 1.00 89.88 90 PRO A N 1
ATOM 696 C CA . PRO A 1 90 ? 0.284 6.213 -2.104 1.00 89.88 90 PRO A CA 1
ATOM 697 C C . PRO A 1 90 ? 1.662 6.876 -2.012 1.00 89.88 90 PRO A C 1
ATOM 699 O O . PRO A 1 90 ? 2.525 6.706 -2.871 1.00 89.88 90 PRO A O 1
ATOM 702 N N . SER A 1 91 ? 1.886 7.627 -0.938 1.00 87.50 91 SER A N 1
ATOM 703 C CA . SER A 1 91 ? 3.188 8.199 -0.611 1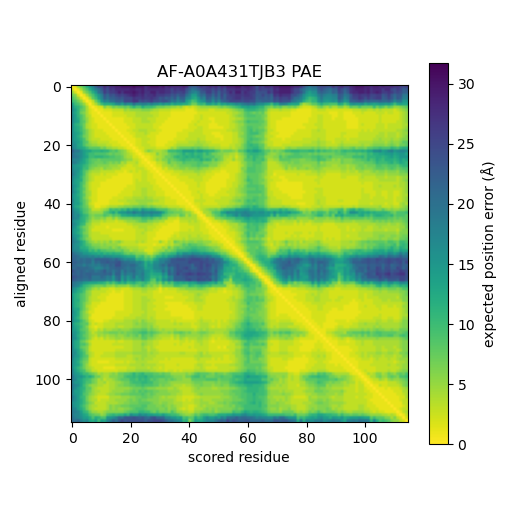.00 87.50 91 SER A CA 1
ATOM 704 C C . SER A 1 91 ? 4.013 7.175 0.157 1.00 87.50 91 SER A C 1
ATOM 706 O O . SER A 1 91 ? 3.638 6.803 1.270 1.00 87.50 91 SER A O 1
ATOM 708 N N . ALA A 1 92 ? 5.162 6.774 -0.390 1.00 84.06 92 ALA A N 1
ATOM 709 C CA . ALA A 1 92 ? 6.093 5.874 0.293 1.00 84.06 92 ALA A CA 1
ATOM 710 C C . ALA A 1 92 ? 6.637 6.457 1.610 1.00 84.06 92 ALA A C 1
ATOM 712 O O . ALA A 1 92 ? 6.881 5.716 2.554 1.00 84.06 92 ALA A O 1
ATOM 713 N N . LEU A 1 93 ? 6.775 7.786 1.700 1.00 83.75 93 LEU A N 1
ATOM 714 C CA . LEU A 1 93 ? 7.242 8.470 2.913 1.00 83.75 93 LEU A CA 1
ATOM 715 C C . LEU A 1 93 ? 6.211 8.482 4.048 1.00 83.75 93 LEU A C 1
ATOM 717 O O . LEU A 1 93 ? 6.588 8.536 5.215 1.00 83.75 93 LEU A O 1
ATOM 721 N N . LYS A 1 94 ? 4.916 8.525 3.715 1.00 87.69 94 LYS A N 1
ATOM 722 C CA . LYS A 1 94 ? 3.838 8.714 4.702 1.00 87.69 94 LYS A CA 1
ATOM 723 C C . LYS A 1 94 ? 3.067 7.433 5.000 1.00 87.69 94 LYS A C 1
ATOM 725 O O . LYS A 1 94 ? 2.442 7.332 6.051 1.00 87.69 94 LYS A O 1
ATOM 730 N N . SER A 1 95 ? 3.079 6.482 4.073 1.00 91.06 95 SER A N 1
ATOM 731 C CA . SER A 1 95 ? 2.385 5.208 4.229 1.00 91.06 95 SER A CA 1
ATOM 732 C C . SER A 1 95 ? 3.215 4.250 5.074 1.00 91.06 95 SER A C 1
ATOM 734 O O . SER A 1 95 ? 4.441 4.238 4.992 1.00 91.06 95 SER A O 1
ATOM 736 N N . LYS A 1 96 ? 2.551 3.428 5.885 1.00 92.31 96 LYS A N 1
ATOM 737 C CA . LYS A 1 96 ? 3.218 2.553 6.849 1.00 92.31 96 LYS A CA 1
ATOM 738 C C . LYS A 1 96 ? 2.610 1.159 6.844 1.00 92.31 96 LYS A C 1
ATOM 740 O O . LYS A 1 96 ? 1.391 1.009 6.934 1.00 92.31 96 LYS A O 1
ATOM 745 N N . LEU A 1 97 ? 3.473 0.149 6.763 1.00 93.62 97 LEU A N 1
ATOM 746 C CA . LEU A 1 97 ? 3.097 -1.245 6.970 1.00 93.62 97 LEU A CA 1
ATOM 747 C C . LEU A 1 97 ? 2.704 -1.438 8.435 1.00 93.62 97 LEU A C 1
ATOM 749 O O . LEU A 1 97 ? 3.400 -0.964 9.335 1.00 93.62 97 LEU A O 1
ATOM 753 N N . LEU A 1 98 ? 1.615 -2.161 8.662 1.00 93.25 98 LEU A N 1
ATOM 754 C CA . LEU A 1 98 ? 1.161 -2.577 9.981 1.00 93.25 98 LEU A CA 1
ATOM 755 C C . LEU A 1 98 ? 1.374 -4.094 10.086 1.00 93.25 98 LEU A C 1
ATOM 757 O O . LEU A 1 98 ? 0.567 -4.839 9.525 1.00 93.25 98 LEU A O 1
ATOM 761 N N . PRO A 1 99 ? 2.451 -4.563 10.751 1.00 82.25 99 PRO A N 1
ATOM 762 C CA . PRO A 1 99 ? 2.814 -5.984 10.798 1.00 82.25 99 PRO A CA 1
ATOM 763 C C . PRO A 1 99 ? 1.671 -6.898 11.254 1.00 82.25 99 PRO A C 1
ATOM 765 O O . PRO A 1 99 ? 1.447 -7.935 10.639 1.00 82.25 99 PRO A O 1
ATOM 768 N N . ASP A 1 100 ? 0.884 -6.445 12.233 1.00 84.62 100 ASP A N 1
ATOM 769 C CA . ASP A 1 100 ? -0.252 -7.193 12.791 1.00 84.62 100 ASP A CA 1
ATOM 770 C C . ASP A 1 100 ? -1.610 -6.667 12.292 1.00 84.62 100 ASP A C 1
ATOM 772 O O . ASP A 1 100 ? -2.667 -7.035 12.798 1.00 84.62 100 ASP A O 1
ATOM 776 N N . GLY A 1 101 ? -1.601 -5.729 11.339 1.00 82.00 101 GLY A N 1
ATOM 777 C CA . GLY A 1 101 ? -2.796 -5.005 10.894 1.00 82.00 101 GLY A CA 1
ATOM 778 C C . GLY A 1 101 ? -3.417 -4.075 11.941 1.00 82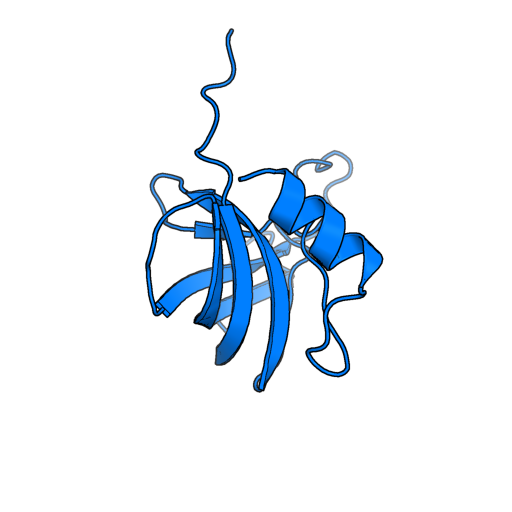.00 101 GLY A C 1
ATOM 779 O O . GLY A 1 101 ? -4.447 -3.460 11.672 1.00 82.00 101 GLY A O 1
ATOM 780 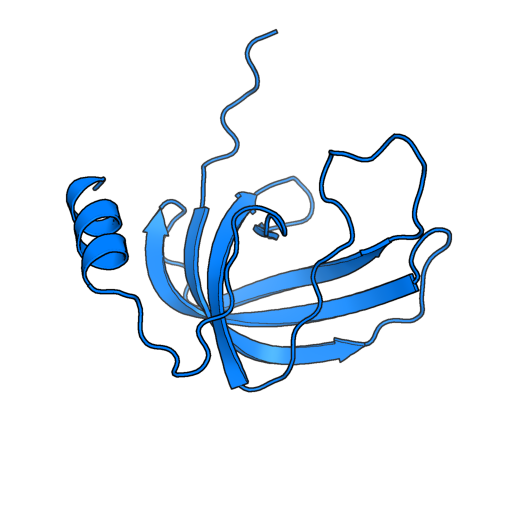N N . VAL A 1 102 ? -2.785 -3.933 13.108 1.00 86.88 102 VAL A N 1
ATOM 781 C CA . VAL A 1 102 ? -3.252 -3.079 14.202 1.00 86.88 102 VAL A CA 1
ATOM 782 C C . VAL A 1 102 ? -2.647 -1.684 14.076 1.00 86.88 102 VAL A C 1
ATOM 784 O O . VAL A 1 102 ? -1.432 -1.514 13.966 1.00 86.88 102 VAL A O 1
ATOM 787 N N . LEU A 1 103 ? -3.506 -0.666 14.120 1.00 88.50 103 LEU A N 1
ATOM 788 C CA . LEU A 1 103 ? -3.075 0.722 14.251 1.00 88.50 103 LEU A CA 1
ATOM 789 C C . LEU A 1 103 ? -2.697 1.024 15.706 1.00 88.50 103 LEU A C 1
ATOM 791 O O . LEU A 1 103 ? -3.496 0.736 16.600 1.00 88.50 103 LEU A O 1
ATOM 795 N N . PRO A 1 104 ? -1.543 1.664 15.964 1.00 89.06 104 PRO A N 1
ATOM 796 C CA . PRO A 1 104 ? -1.216 2.152 17.298 1.00 89.06 104 PRO A CA 1
ATOM 797 C C . PRO A 1 104 ? -2.309 3.089 17.828 1.00 89.06 104 PRO A C 1
ATOM 799 O O . PRO A 1 104 ? -2.798 3.953 17.095 1.00 89.06 104 PRO A O 1
ATOM 802 N N . ALA A 1 105 ? -2.670 2.951 19.106 1.00 89.00 105 ALA A N 1
ATOM 803 C CA . ALA A 1 105 ? -3.773 3.701 19.715 1.00 89.00 105 ALA A CA 1
ATOM 804 C C . ALA A 1 105 ? -3.601 5.227 19.603 1.00 89.00 105 ALA A C 1
ATOM 806 O O . ALA A 1 105 ? -4.571 5.952 19.401 1.00 89.00 105 ALA A O 1
ATOM 807 N N . GLU A 1 106 ? -2.367 5.724 19.691 1.00 88.69 106 GLU A N 1
ATOM 808 C CA . GLU A 1 106 ? -2.058 7.146 19.513 1.00 88.69 106 GLU A CA 1
ATOM 809 C C . GLU A 1 106 ? -2.316 7.616 18.079 1.00 88.69 106 GLU A C 1
ATOM 811 O O . GLU A 1 106 ? -2.946 8.650 17.868 1.00 88.69 106 GLU A O 1
ATOM 816 N N . THR A 1 107 ? -1.898 6.828 17.082 1.00 87.31 107 THR A N 1
ATOM 817 C CA . THR A 1 107 ? -2.184 7.110 15.668 1.00 87.31 107 THR A CA 1
ATOM 818 C C . THR A 1 107 ? -3.685 7.114 15.415 1.00 87.31 107 THR A C 1
ATOM 820 O O . THR A 1 107 ? -4.193 8.009 14.747 1.00 87.31 107 THR A O 1
ATOM 823 N N . LEU A 1 108 ? -4.407 6.150 15.987 1.00 88.12 108 LEU A N 1
ATOM 824 C CA . LEU A 1 108 ? -5.857 6.077 15.884 1.00 88.12 108 LEU A CA 1
ATOM 825 C C . LEU A 1 108 ? -6.531 7.332 16.458 1.00 88.12 108 LEU A C 1
ATOM 827 O O . LEU A 1 108 ? -7.343 7.941 15.765 1.00 88.12 108 LEU A O 1
ATOM 831 N N . LYS A 1 109 ? -6.144 7.759 17.668 1.00 89.44 109 LYS A N 1
ATOM 832 C CA . LYS A 1 109 ? -6.663 8.982 18.302 1.00 89.44 109 LYS A CA 1
ATOM 833 C C . LYS A 1 109 ? -6.441 10.217 17.430 1.00 89.44 109 LYS A C 1
ATOM 835 O O . LYS A 1 109 ? -7.375 10.985 17.232 1.00 89.44 109 LYS A O 1
ATOM 840 N N . LEU A 1 110 ? -5.237 10.381 16.874 1.00 87.25 110 LEU A N 1
ATOM 841 C CA . LEU A 1 110 ? -4.910 11.504 15.987 1.00 87.25 110 LEU A CA 1
ATOM 842 C C . LEU A 1 110 ? -5.757 11.504 14.707 1.00 87.25 110 LEU A C 1
ATOM 844 O O . LEU A 1 110 ? -6.196 12.556 14.244 1.00 87.25 110 LEU A O 1
ATOM 848 N N . LEU A 1 111 ? -5.990 10.330 14.117 1.00 86.69 111 LEU A N 1
ATOM 849 C CA . LEU A 1 111 ? -6.801 10.206 12.906 1.00 86.69 111 LEU A CA 1
ATOM 850 C C . LEU A 1 111 ? -8.290 10.451 13.185 1.00 86.69 111 LEU A C 1
ATOM 852 O O . LEU A 1 111 ? -8.986 11.014 12.342 1.00 86.69 111 LEU A O 1
ATOM 856 N N . GLU A 1 112 ? -8.779 10.061 14.362 1.00 86.06 112 GLU A N 1
ATOM 857 C CA . GLU A 1 112 ? -10.168 10.273 14.780 1.00 86.06 112 GLU A CA 1
ATOM 858 C C . GLU A 1 112 ? -10.451 11.717 15.206 1.00 86.06 112 GLU A C 1
ATOM 860 O O . GLU A 1 112 ? -11.538 12.216 14.926 1.00 86.06 112 GLU A O 1
ATOM 865 N N . SER A 1 113 ? -9.475 12.421 15.787 1.00 82.25 113 SER A N 1
ATOM 866 C CA . SER A 1 113 ? -9.594 13.850 16.114 1.00 82.25 113 SER A CA 1
ATOM 867 C C . SER A 1 113 ? -9.504 14.774 14.894 1.00 82.25 113 SER A C 1
ATOM 869 O O . SER A 1 113 ? -9.699 15.977 15.022 1.00 82.25 113 SER A O 1
ATOM 871 N N . SER A 1 114 ? -9.146 14.229 13.729 1.00 65.50 114 SER A N 1
ATOM 872 C CA . SER A 1 114 ? -8.903 14.972 12.486 1.00 65.50 114 SER A CA 1
ATOM 873 C C . SER A 1 114 ? -10.068 14.896 11.486 1.00 65.50 114 SER A C 1
ATOM 875 O O . SER A 1 114 ? -9.858 15.216 10.305 1.00 65.50 114 SER A O 1
ATOM 877 N N . LYS A 1 115 ? -11.230 14.406 11.945 1.00 56.66 115 LYS A N 1
ATOM 878 C CA . LYS A 1 115 ? -12.494 14.324 11.199 1.00 56.66 115 LYS A CA 1
ATOM 879 C C . LYS A 1 115 ? -13.223 15.659 11.146 1.00 56.66 115 LYS A C 1
ATOM 881 O O . LYS A 1 115 ? -13.189 16.386 12.159 1.00 56.66 115 LYS A O 1
#

Mean predicted aligned error: 7.05 Å

Radius of gyration: 14.41 Å; Cα contacts (8 Å, |Δi|>4): 238; chains: 1; bounding box: 36×39×38 Å

pLDDT: mean 82.36, std 15.67, range [32.25, 97.88]

Sequence (115 aa):
MKQRDSLQVVILARVVVVENLPPRPQMLSEQKVEFEVLRSWRGGNQSTIVTTIGVGEPSGISCSGIGNFHVKLRQTWLLVGGYDNTGFRPSALKSKLLPDGVLPAETLKLLESSK

Solvent-accessible surface area (backbone atoms only — not comparable to full-atom values): 6599 Å² total; per-residue (Å²): 130,85,77,75,77,50,59,56,26,32,34,35,30,31,29,75,42,73,41,82,46,82,57,51,94,70,33,73,35,31,30,44,35,32,28,42,46,77,44,66,72,34,69,65,90,65,60,62,49,67,36,75,46,22,27,38,54,93,55,103,74,68,85,77,47,78,32,65,39,84,87,56,71,72,43,22,30,42,42,26,31,28,59,56,101,89,38,57,45,70,32,43,87,68,30,41,81,24,95,84,60,61,76,54,68,67,59,49,51,55,53,62,74,69,104

Nearest PDB structures (foldseek):
  4dam-assembly1_C  TM=4.982E-01  e=7.942E-01  Streptomyces coelicolor
  5odn-assembly1_G  TM=5.045E-01  e=6.753E-01  Salinibacter ruber DSM 13855
  5odn-assembly1_B  TM=5.093E-01  e=8.383E-01  Salinibacter ruber DSM 13855
  2fxq-assembly1_A-2  TM=4.572E-01  e=8.848E-01  Thermus aquaticus
  2ihe-assembly1_A-2  TM=4.419E-01  e=9.037E+00  Thermus aquaticus

Secondary structure (DSSP, 8-state):
-------EEEEEEEEEEEEEEPPPTTEEEEEEEEEEEEEEEES---SEEEEEEEEE---TT-TT-TTB----TT-EEEEEEEEETTEEEE-TTT-EEETTSPPPHHHHHHHHTT-

Organism: NCBI:txid1679495

Foldseek 3Di:
DPDPPQFKWWFKWFWADWDWDDADVQFPTKIWTKIQTPDTLTDDDDRMFTDMAAAGHDDPPPPVQRHDDDDDHGWIKGFIFGQDPRGTDTRPVPMDTDRVSDDDPVNVVVSVVVD